Protein AF-A0A368GPK1-F1 (afdb_monomer_lite)

Secondary structure (DSSP, 8-state):
--BGGGTB-S--EEEE--GGGGGT-EEEEEEE-TT--HHHHHHHHHHHGGGEEEEE--TTTHHHHHHHHHHHHHH--HHHHHHHHHHGGG-

Structure (mmCIF, N/CA/C/O backbone):
data_AF-A0A368GPK1-F1
#
_entry.id   AF-A0A368GPK1-F1
#
loop_
_atom_site.group_PDB
_atom_site.id
_atom_site.type_symbol
_atom_site.label_atom_id
_atom_site.label_alt_id
_atom_site.label_comp_id
_atom_site.label_asym_id
_atom_site.label_entity_id
_atom_site.label_seq_id
_atom_site.pdbx_PDB_ins_code
_atom_site.Cartn_x
_atom_site.Cartn_y
_atom_site.Cartn_z
_atom_site.occupancy
_atom_site.B_iso_or_equiv
_atom_site.auth_seq_id
_atom_site.auth_comp_id
_atom_site.auth_asym_id
_atom_site.auth_atom_id
_atom_site.pdbx_PDB_model_num
ATOM 1 N N . MET A 1 1 ? -14.592 -1.977 4.065 1.00 71.00 1 MET A N 1
ATOM 2 C CA . MET A 1 1 ? -14.413 -3.362 3.594 1.00 71.00 1 MET A CA 1
ATOM 3 C C . MET A 1 1 ? -14.858 -4.272 4.732 1.00 71.00 1 MET A C 1
ATOM 5 O O . MET A 1 1 ? -14.909 -3.820 5.867 1.00 71.00 1 MET A O 1
ATOM 9 N N . LYS A 1 2 ? -15.290 -5.509 4.476 1.00 76.31 2 LYS A N 1
ATOM 10 C CA . LYS A 1 2 ? -15.671 -6.431 5.560 1.00 76.31 2 LYS A CA 1
ATOM 11 C C . LYS A 1 2 ? -15.125 -7.817 5.253 1.00 76.31 2 LYS A C 1
ATOM 13 O O . LYS A 1 2 ? -15.412 -8.360 4.194 1.00 76.31 2 LYS A O 1
ATOM 18 N N . LEU A 1 3 ? -14.354 -8.367 6.187 1.00 82.75 3 LEU A N 1
ATOM 19 C CA . LEU A 1 3 ? -13.851 -9.745 6.168 1.00 82.75 3 LEU A CA 1
ATOM 20 C C . LEU A 1 3 ? -14.594 -10.611 7.203 1.00 82.75 3 LEU A C 1
ATOM 22 O O . LEU A 1 3 ? -14.070 -11.601 7.704 1.00 82.75 3 LEU A O 1
ATOM 26 N N . SER A 1 4 ? -15.853 -10.267 7.495 1.00 84.94 4 SER A N 1
ATOM 27 C CA . SER A 1 4 ? -16.697 -11.001 8.447 1.00 84.94 4 SER A CA 1
ATOM 28 C C . SER A 1 4 ? -16.927 -12.457 8.038 1.00 84.94 4 SER A C 1
ATOM 30 O O . SER A 1 4 ? -17.1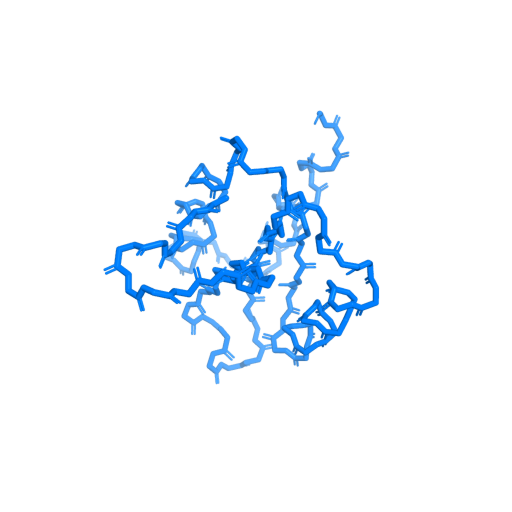06 -13.305 8.903 1.00 84.94 4 SER A O 1
ATOM 32 N N . ALA A 1 5 ? -16.863 -12.764 6.737 1.00 85.88 5 ALA A N 1
ATOM 33 C CA . ALA A 1 5 ? -16.960 -14.128 6.217 1.00 85.88 5 ALA A CA 1
ATOM 34 C C . ALA A 1 5 ? -15.824 -15.050 6.701 1.00 85.88 5 ALA A C 1
ATOM 36 O O . ALA A 1 5 ? -16.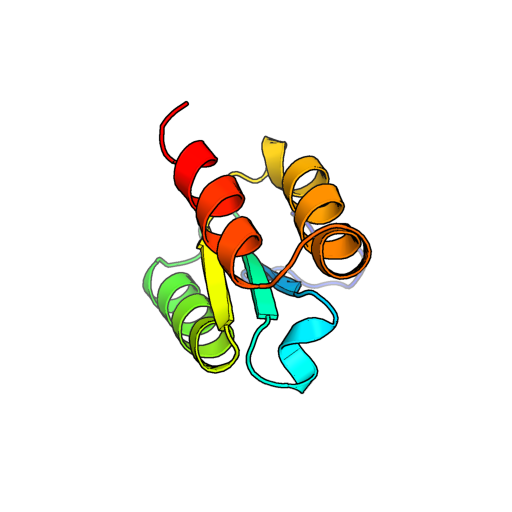010 -16.259 6.754 1.00 85.88 5 ALA A O 1
ATOM 37 N N . VAL A 1 6 ? -14.669 -14.487 7.076 1.00 89.50 6 VAL A N 1
ATOM 38 C CA . VAL A 1 6 ? -13.532 -15.226 7.655 1.00 89.50 6 VAL A CA 1
ATOM 39 C C . VAL A 1 6 ? -13.362 -14.948 9.155 1.00 89.50 6 VAL A C 1
ATOM 41 O O . VAL A 1 6 ? -12.321 -15.251 9.726 1.00 89.50 6 VAL A O 1
ATOM 44 N N . GLY A 1 7 ? -14.366 -14.342 9.803 1.00 90.25 7 GLY A N 1
ATOM 45 C CA . GLY A 1 7 ? -14.334 -14.021 11.234 1.00 90.25 7 GLY A CA 1
ATOM 46 C C . GLY A 1 7 ? -13.389 -12.876 11.619 1.00 90.25 7 GLY A C 1
ATOM 47 O O . GLY A 1 7 ? -13.090 -12.711 12.799 1.00 90.25 7 GLY A O 1
ATOM 48 N N . TYR A 1 8 ? -12.911 -12.078 10.656 1.00 89.75 8 TYR A N 1
ATOM 49 C CA . TYR A 1 8 ? -12.009 -10.960 10.931 1.00 89.75 8 TYR A CA 1
ATOM 50 C C . TYR A 1 8 ? -12.768 -9.633 11.043 1.00 89.75 8 TYR A C 1
ATOM 52 O O . TYR A 1 8 ? -13.452 -9.205 10.108 1.00 89.75 8 TYR A O 1
ATOM 60 N N . PHE A 1 9 ? -12.588 -8.960 12.181 1.00 87.44 9 PHE A N 1
ATOM 61 C CA . PHE A 1 9 ? -13.243 -7.690 12.528 1.00 87.44 9 PHE A CA 1
ATOM 62 C C . PHE A 1 9 ? -12.249 -6.555 12.823 1.00 87.44 9 PHE A C 1
ATOM 64 O O . PHE A 1 9 ? -12.644 -5.496 13.303 1.00 87.44 9 PHE A O 1
ATOM 71 N N . GLY A 1 10 ? -10.958 -6.780 12.571 1.00 89.12 10 GLY A N 1
ATOM 72 C CA . GLY A 1 10 ? -9.911 -5.790 12.798 1.00 89.12 10 GLY A CA 1
ATOM 73 C C . GLY A 1 10 ? -9.796 -4.749 11.676 1.00 89.12 10 GLY A C 1
ATOM 74 O O . GLY A 1 10 ? -10.542 -4.790 10.693 1.00 89.12 10 GLY A O 1
ATOM 75 N N . PRO A 1 11 ? -8.843 -3.813 11.806 1.00 90.81 11 PRO A N 1
ATOM 76 C CA . PRO A 1 11 ? -8.614 -2.779 10.808 1.00 90.81 11 PRO A CA 1
ATOM 77 C C . PRO A 1 11 ? -8.045 -3.356 9.505 1.00 90.81 11 PRO A C 1
ATOM 79 O O . PRO A 1 11 ? -7.097 -4.138 9.512 1.00 90.81 11 PRO A O 1
ATOM 82 N N . ILE A 1 12 ? -8.594 -2.927 8.366 1.00 91.56 12 ILE A N 1
ATOM 83 C CA . ILE A 1 12 ? -8.212 -3.429 7.041 1.00 91.56 12 ILE A CA 1
ATOM 84 C C . ILE A 1 12 ? -7.595 -2.297 6.217 1.00 91.56 12 ILE A C 1
ATOM 86 O O . ILE A 1 12 ? -8.197 -1.239 6.024 1.00 91.56 12 ILE A O 1
ATOM 90 N N . ILE A 1 13 ? -6.400 -2.550 5.678 1.00 92.81 13 ILE A N 1
ATOM 91 C CA . ILE A 1 13 ? -5.752 -1.701 4.675 1.00 92.81 13 ILE A CA 1
ATOM 92 C C . ILE A 1 13 ? -5.473 -2.559 3.441 1.00 92.81 13 ILE A C 1
ATOM 94 O O . ILE A 1 13 ? -4.789 -3.576 3.519 1.00 92.81 13 ILE A O 1
ATOM 98 N N . ARG A 1 14 ? -5.985 -2.136 2.283 1.00 92.25 14 ARG A N 1
ATOM 99 C CA . ARG A 1 14 ? -5.629 -2.712 0.984 1.00 92.25 14 ARG A CA 1
ATOM 100 C C . ARG A 1 14 ? -4.378 -2.026 0.464 1.00 92.25 14 ARG A C 1
ATOM 102 O O . ARG A 1 14 ? -4.351 -0.800 0.373 1.00 92.25 14 ARG A O 1
ATOM 109 N N . LEU A 1 15 ? -3.406 -2.819 0.040 1.00 91.06 15 LEU A N 1
ATOM 110 C CA . LEU A 1 15 ? -2.264 -2.384 -0.755 1.00 91.06 15 LEU A CA 1
ATOM 111 C C . LEU A 1 15 ? -2.364 -3.065 -2.119 1.00 91.06 15 LEU A C 1
ATOM 113 O O . LEU A 1 15 ? -2.539 -4.279 -2.189 1.00 91.06 15 LEU A O 1
ATOM 117 N N . PHE A 1 16 ? -2.269 -2.292 -3.194 1.00 91.25 16 PHE A N 1
ATOM 118 C CA . PHE A 1 16 ? -2.256 -2.818 -4.555 1.00 91.25 16 PHE A CA 1
ATOM 119 C C . PHE A 1 16 ? -0.941 -2.422 -5.236 1.00 91.25 16 PHE A C 1
ATOM 121 O O . PHE A 1 16 ? -0.843 -1.303 -5.753 1.00 91.25 16 PHE A O 1
ATOM 128 N N . PRO A 1 17 ? 0.085 -3.290 -5.170 1.00 88.94 17 PRO A N 1
ATOM 129 C CA . PRO A 1 17 ? 1.361 -3.086 -5.845 1.00 88.94 17 PRO A CA 1
ATOM 130 C C . PRO A 1 17 ? 1.279 -3.471 -7.328 1.00 88.94 17 PRO A C 1
ATOM 132 O O . PRO A 1 17 ? 0.313 -4.090 -7.772 1.00 88.94 17 PRO A O 1
ATOM 135 N N . ASN A 1 18 ? 2.328 -3.157 -8.086 1.00 84.69 18 ASN A N 1
ATOM 136 C CA . ASN A 1 18 ? 2.540 -3.676 -9.437 1.00 84.69 18 ASN A CA 1
ATOM 137 C C . ASN A 1 18 ? 3.849 -4.479 -9.541 1.00 84.69 18 ASN A C 1
ATOM 139 O O . ASN A 1 18 ? 4.660 -4.500 -8.616 1.00 84.69 18 ASN A O 1
ATOM 143 N N . THR A 1 19 ? 4.066 -5.153 -10.674 1.00 84.81 19 THR A N 1
ATOM 144 C CA . THR A 1 19 ? 5.211 -6.065 -10.878 1.00 84.81 19 THR A CA 1
ATOM 145 C C . THR A 1 19 ? 6.577 -5.384 -10.747 1.00 84.81 19 THR A C 1
ATOM 147 O O . THR A 1 19 ? 7.539 -6.020 -10.320 1.00 84.81 19 THR A O 1
ATOM 150 N N . ALA A 1 20 ? 6.671 -4.081 -11.029 1.00 81.50 20 ALA A N 1
ATOM 151 C CA . ALA A 1 20 ? 7.910 -3.309 -10.906 1.00 81.50 20 ALA A CA 1
ATOM 152 C C . ALA A 1 20 ? 8.392 -3.122 -9.448 1.00 81.50 20 ALA A C 1
ATOM 154 O O . ALA A 1 20 ? 9.540 -2.731 -9.230 1.00 81.50 20 ALA A O 1
ATOM 155 N N . VAL A 1 21 ? 7.567 -3.456 -8.444 1.00 87.44 21 VAL A N 1
ATOM 156 C CA . VAL A 1 21 ? 7.975 -3.505 -7.026 1.00 87.44 21 VAL A CA 1
ATOM 157 C C . VAL A 1 21 ? 9.151 -4.459 -6.798 1.00 87.44 21 VAL A C 1
ATOM 159 O O . VAL A 1 21 ? 10.023 -4.157 -5.986 1.00 87.44 21 VAL A O 1
ATOM 162 N N . ALA A 1 22 ? 9.231 -5.562 -7.550 1.00 86.62 22 ALA A N 1
ATOM 163 C CA . ALA A 1 22 ? 10.303 -6.550 -7.407 1.00 86.62 22 ALA A CA 1
ATOM 164 C C . ALA A 1 22 ? 11.708 -5.973 -7.671 1.00 86.62 22 ALA A C 1
ATOM 166 O O . ALA A 1 22 ? 12.690 -6.485 -7.143 1.00 86.62 22 ALA A O 1
ATOM 167 N N . ILE A 1 23 ? 11.800 -4.894 -8.455 1.00 86.75 23 ILE A N 1
ATOM 168 C CA . ILE A 1 23 ? 13.055 -4.202 -8.788 1.00 86.75 23 ILE A CA 1
ATOM 169 C C . ILE A 1 23 ? 13.166 -2.823 -8.114 1.00 86.75 23 ILE A C 1
ATOM 171 O O . ILE A 1 23 ? 13.945 -1.976 -8.546 1.00 86.75 23 ILE A O 1
ATOM 175 N N . GLY A 1 24 ? 12.345 -2.553 -7.093 1.00 84.94 24 GLY A N 1
ATOM 176 C CA . GLY A 1 24 ? 12.367 -1.293 -6.340 1.00 84.94 24 GLY A CA 1
ATOM 177 C C . GLY A 1 24 ? 11.899 -0.056 -7.119 1.00 84.94 24 GLY A C 1
ATOM 178 O O . GLY A 1 24 ? 12.094 1.065 -6.659 1.00 84.94 24 GLY A O 1
ATOM 179 N N . SER A 1 25 ? 11.285 -0.241 -8.290 1.00 83.69 25 SER A N 1
ATOM 180 C CA . SER A 1 25 ? 10.797 0.841 -9.162 1.00 83.69 25 SER A CA 1
ATOM 181 C C . SER A 1 25 ? 9.279 0.781 -9.351 1.00 83.69 25 SER A C 1
ATOM 183 O O . SER A 1 25 ? 8.751 1.149 -10.401 1.00 83.69 25 SER A O 1
ATOM 185 N N . GLY A 1 26 ? 8.573 0.258 -8.349 1.00 84.56 26 GLY A N 1
ATOM 186 C CA . GLY A 1 26 ? 7.142 0.009 -8.408 1.00 84.56 26 GLY A CA 1
ATOM 187 C C . GLY A 1 26 ? 6.280 1.253 -8.231 1.00 84.56 26 GLY A C 1
ATOM 188 O O . GLY A 1 26 ? 6.733 2.336 -7.855 1.00 84.56 26 GLY A O 1
ATOM 189 N N . ALA A 1 27 ? 4.984 1.071 -8.444 1.00 86.31 27 ALA A N 1
ATOM 190 C CA . ALA A 1 27 ? 3.979 1.961 -7.890 1.00 86.31 27 ALA A CA 1
ATOM 191 C C . ALA A 1 27 ? 2.887 1.138 -7.227 1.00 86.31 27 ALA A C 1
ATOM 193 O O . ALA A 1 27 ? 2.489 0.082 -7.715 1.00 86.31 27 ALA A O 1
ATOM 194 N N . SER A 1 28 ? 2.430 1.638 -6.091 1.00 88.81 28 SER A N 1
ATOM 195 C CA . SER A 1 28 ? 1.397 1.023 -5.283 1.00 88.81 28 SER A CA 1
ATOM 196 C C . SER A 1 28 ? 0.341 2.050 -4.908 1.00 88.81 28 SER A C 1
ATOM 198 O O . SER A 1 28 ? 0.636 3.230 -4.695 1.00 88.81 28 SER A O 1
ATOM 200 N N . ILE A 1 29 ? -0.894 1.590 -4.768 1.00 90.88 29 ILE A N 1
ATOM 201 C CA . ILE A 1 29 ? -1.968 2.372 -4.155 1.00 90.88 29 ILE A CA 1
ATOM 202 C C . ILE A 1 29 ? -2.386 1.737 -2.834 1.00 90.88 29 ILE A C 1
ATOM 204 O O . ILE A 1 29 ? -2.354 0.514 -2.686 1.00 90.88 29 ILE A O 1
ATOM 208 N N . ILE A 1 30 ? -2.797 2.568 -1.882 1.00 93.38 30 ILE A N 1
ATOM 209 C CA . ILE A 1 30 ? -3.351 2.139 -0.601 1.00 93.38 30 ILE A CA 1
ATOM 210 C C . ILE A 1 30 ? -4.751 2.702 -0.401 1.00 93.38 30 ILE A C 1
ATOM 212 O O . ILE A 1 30 ? -5.033 3.853 -0.736 1.00 93.38 30 ILE A O 1
ATOM 216 N N . CYS A 1 31 ? -5.616 1.893 0.196 1.00 93.38 31 CYS A N 1
ATOM 217 C CA . CYS A 1 31 ? -6.925 2.309 0.679 1.00 93.38 31 CYS A CA 1
ATOM 218 C C . CYS A 1 31 ? -7.157 1.677 2.043 1.00 93.38 31 CYS A C 1
ATOM 220 O O . CYS A 1 31 ? -7.012 0.467 2.202 1.00 93.38 31 CYS A O 1
ATOM 222 N N . ALA A 1 32 ? -7.523 2.499 3.015 1.00 92.44 32 ALA A N 1
ATOM 223 C CA . ALA A 1 32 ? -7.808 2.070 4.373 1.00 92.44 32 ALA A CA 1
ATOM 224 C C . ALA A 1 32 ? -9.305 2.158 4.645 1.00 92.44 32 ALA A C 1
ATOM 226 O O . ALA A 1 32 ? -9.987 3.027 4.095 1.00 92.44 32 ALA A O 1
ATOM 227 N N . ASP A 1 33 ? -9.798 1.262 5.489 1.00 90.06 33 ASP A N 1
ATOM 228 C CA . ASP A 1 33 ? -11.184 1.301 5.923 1.00 90.06 33 ASP A CA 1
ATOM 229 C C . ASP A 1 33 ? -11.489 2.472 6.865 1.00 90.06 33 ASP A C 1
ATOM 231 O O . ASP A 1 33 ? -10.590 3.001 7.529 1.00 90.06 33 ASP A O 1
ATOM 235 N N . PRO A 1 34 ? -12.769 2.881 6.953 1.00 85.62 34 PRO A N 1
ATOM 236 C CA . PRO A 1 34 ? -13.202 3.825 7.972 1.00 85.62 34 PRO A CA 1
ATOM 237 C C . PRO A 1 34 ? -12.839 3.309 9.371 1.00 85.62 34 PRO A C 1
ATOM 239 O O . PRO A 1 34 ? -13.127 2.160 9.701 1.00 85.62 34 PRO A O 1
ATOM 242 N N . GLY A 1 35 ? -12.212 4.156 10.188 1.00 86.69 35 GLY A N 1
ATOM 243 C CA . GLY A 1 35 ? -11.806 3.816 11.558 1.00 86.69 35 GLY A CA 1
ATOM 244 C C . GLY A 1 35 ? -10.385 3.260 11.702 1.00 86.69 35 GLY A C 1
ATOM 245 O O . GLY A 1 35 ? -9.938 3.037 12.823 1.00 86.69 35 GLY A O 1
ATOM 246 N N . VAL A 1 36 ? -9.646 3.073 10.605 1.00 92.12 36 VAL A N 1
ATOM 247 C CA . VAL A 1 36 ? -8.207 2.783 10.670 1.00 92.12 36 VAL A CA 1
ATOM 248 C C . VAL A 1 36 ? -7.441 4.050 11.071 1.00 92.12 36 VAL A C 1
ATOM 250 O O . VAL A 1 36 ? -7.654 5.106 10.476 1.00 92.12 36 VAL A O 1
ATOM 253 N N . SER A 1 37 ? -6.535 3.949 12.051 1.00 93.62 37 SER A N 1
ATOM 254 C CA . SER A 1 37 ? -5.732 5.090 12.507 1.00 93.62 37 SER A CA 1
ATOM 255 C C . SER A 1 37 ? -4.762 5.580 11.430 1.00 93.62 37 SER A C 1
ATOM 257 O O . SER A 1 37 ? -4.178 4.790 10.681 1.00 93.62 37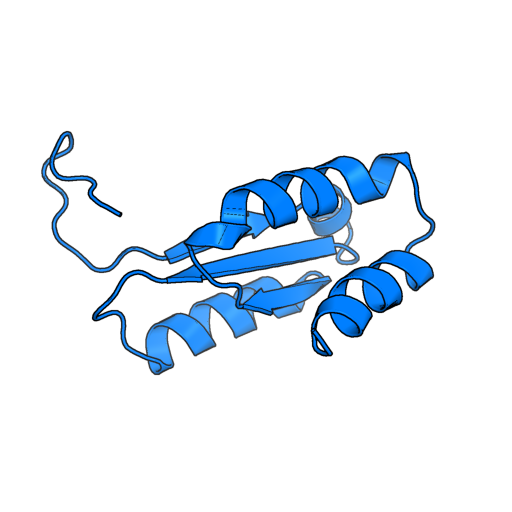 SER A O 1
ATOM 259 N N . ASP A 1 38 ? -4.533 6.893 11.381 1.00 92.88 38 ASP A N 1
ATOM 260 C CA . ASP A 1 38 ? -3.599 7.478 10.416 1.00 92.88 38 ASP A CA 1
ATOM 261 C C . ASP A 1 38 ? -2.155 7.005 10.629 1.00 92.88 38 ASP A C 1
ATOM 263 O O . ASP A 1 38 ? -1.413 6.882 9.657 1.00 92.88 38 ASP A O 1
ATOM 267 N N . GLU A 1 39 ? -1.770 6.650 11.857 1.00 94.75 39 GLU A N 1
ATOM 268 C CA . GLU A 1 39 ? -0.470 6.037 12.156 1.00 94.75 39 GLU A CA 1
ATOM 269 C C . GLU A 1 39 ? -0.288 4.703 11.429 1.00 94.75 39 GLU A C 1
ATOM 271 O O . GLU A 1 39 ? 0.747 4.465 10.804 1.00 94.75 39 GLU A O 1
ATOM 276 N N . MET A 1 40 ? -1.311 3.844 11.437 1.00 94.12 40 MET A N 1
ATOM 277 C CA . MET A 1 40 ? -1.227 2.548 10.771 1.00 94.12 40 MET A CA 1
ATOM 278 C C . MET A 1 40 ? -1.211 2.705 9.247 1.00 94.12 40 MET A C 1
ATOM 280 O O . MET A 1 40 ? -0.500 1.990 8.539 1.00 94.12 40 MET A O 1
ATOM 284 N N . ILE A 1 41 ? -1.930 3.703 8.732 1.00 94.00 41 ILE A N 1
ATOM 285 C CA . ILE A 1 41 ? -1.895 4.062 7.312 1.00 94.00 41 ILE A CA 1
ATOM 286 C C . ILE A 1 41 ? -0.513 4.597 6.928 1.00 94.00 41 ILE A C 1
ATOM 288 O O . ILE A 1 41 ? 0.030 4.209 5.892 1.00 94.00 41 ILE A O 1
ATOM 292 N N . ALA A 1 42 ? 0.074 5.460 7.757 1.00 94.62 42 ALA A N 1
ATOM 293 C CA . ALA A 1 42 ? 1.408 6.006 7.552 1.00 94.62 42 ALA A CA 1
ATOM 294 C C . ALA A 1 42 ? 2.476 4.908 7.583 1.00 94.62 42 ALA A C 1
ATOM 296 O O . ALA A 1 42 ? 3.376 4.919 6.740 1.00 94.62 42 ALA A O 1
ATOM 297 N N . LEU A 1 43 ? 2.347 3.925 8.477 1.00 95.38 43 LEU A N 1
ATOM 298 C CA . LEU A 1 43 ? 3.230 2.764 8.544 1.00 95.38 43 LEU A CA 1
ATOM 299 C C . LEU A 1 43 ? 3.209 1.970 7.232 1.00 95.38 43 LEU A C 1
ATOM 301 O O . LEU A 1 43 ? 4.253 1.787 6.602 1.00 95.38 43 LEU A O 1
ATOM 305 N N . VAL A 1 44 ? 2.022 1.560 6.771 1.00 94.94 44 VAL A N 1
ATOM 306 C CA . VAL A 1 44 ? 1.874 0.794 5.519 1.00 94.94 44 VAL A CA 1
ATOM 307 C C . VAL A 1 44 ? 2.352 1.606 4.317 1.00 94.94 44 VAL A C 1
ATOM 309 O O . VAL A 1 44 ? 3.043 1.082 3.440 1.00 94.94 44 VAL A O 1
ATOM 312 N N . LYS A 1 45 ? 2.047 2.908 4.282 1.00 94.31 45 LYS A N 1
ATOM 313 C CA . LYS A 1 45 ? 2.529 3.805 3.229 1.00 94.31 45 LYS A CA 1
ATOM 314 C C . LYS A 1 45 ? 4.052 3.883 3.216 1.00 94.31 45 LYS A C 1
ATOM 316 O O . LYS A 1 45 ? 4.646 3.813 2.142 1.00 94.31 45 LYS A O 1
ATOM 321 N N . THR A 1 46 ? 4.678 4.020 4.381 1.00 94.88 46 THR A N 1
ATOM 322 C CA . THR A 1 46 ? 6.137 4.127 4.520 1.00 94.88 46 THR A CA 1
ATOM 323 C C . THR A 1 46 ? 6.813 2.844 4.067 1.00 94.88 46 THR A C 1
ATOM 325 O O . THR A 1 46 ? 7.783 2.905 3.317 1.00 94.88 46 THR A O 1
ATOM 328 N N . PHE A 1 47 ? 6.258 1.693 4.448 1.00 93.94 47 PHE A N 1
ATOM 329 C CA . PHE A 1 47 ? 6.718 0.386 3.993 1.00 93.94 47 PHE A CA 1
ATOM 330 C C . PHE A 1 47 ? 6.657 0.264 2.464 1.00 93.94 47 PHE A C 1
ATOM 332 O O . PHE A 1 47 ? 7.678 0.033 1.822 1.00 93.94 47 PHE A O 1
ATOM 339 N N . ALA A 1 48 ? 5.492 0.511 1.861 1.00 91.12 48 ALA A N 1
ATOM 340 C CA . ALA A 1 48 ? 5.322 0.420 0.411 1.00 91.12 48 ALA A CA 1
ATOM 341 C C . ALA A 1 48 ? 6.164 1.456 -0.360 1.00 91.12 48 ALA A C 1
ATOM 343 O O . ALA A 1 48 ? 6.602 1.190 -1.477 1.00 91.12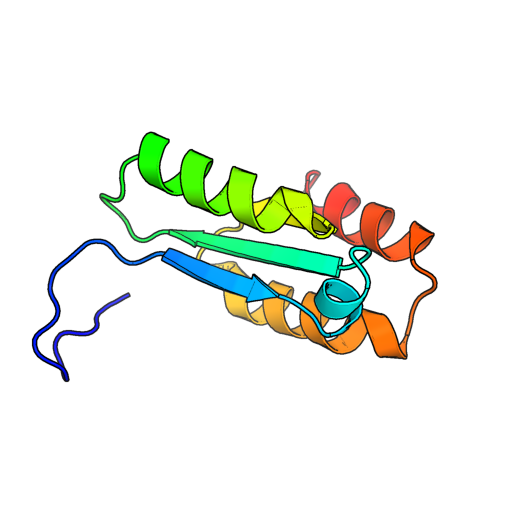 48 ALA A O 1
ATOM 344 N N . SER A 1 49 ? 6.446 2.614 0.245 1.00 91.44 49 SER A N 1
ATOM 345 C CA . SER A 1 49 ? 7.293 3.652 -0.359 1.00 91.44 49 SER A CA 1
ATOM 346 C C . SER A 1 49 ? 8.770 3.250 -0.472 1.00 91.44 49 SER A C 1
ATOM 348 O O . SER A 1 49 ? 9.530 3.909 -1.175 1.00 91.44 49 SER A O 1
ATOM 350 N N . LYS A 1 50 ? 9.211 2.176 0.202 1.00 93.94 50 LYS A N 1
ATOM 351 C CA . LYS A 1 50 ? 10.596 1.682 0.093 1.00 93.94 50 LYS A CA 1
ATOM 352 C C . LYS A 1 50 ? 10.909 1.048 -1.258 1.00 93.94 50 LYS A C 1
ATOM 354 O O . LYS A 1 50 ? 12.071 0.994 -1.639 1.00 93.94 50 LYS A O 1
ATOM 359 N N . VAL A 1 51 ? 9.887 0.571 -1.961 1.00 88.44 51 VAL A N 1
ATOM 360 C CA . VAL A 1 51 ? 10.013 -0.186 -3.216 1.00 88.44 51 VAL A CA 1
ATOM 361 C C . VAL A 1 51 ? 9.410 0.555 -4.411 1.00 88.44 51 VAL A C 1
ATOM 363 O O . VAL A 1 51 ? 9.210 -0.029 -5.477 1.00 88.44 51 VAL A O 1
ATOM 366 N N . GLY A 1 52 ? 9.101 1.842 -4.233 1.00 86.88 52 GLY A N 1
ATOM 367 C CA . GLY A 1 52 ? 8.545 2.689 -5.276 1.00 86.88 52 GLY A CA 1
ATOM 368 C C . GLY A 1 52 ? 7.563 3.737 -4.758 1.00 86.88 52 GLY A C 1
ATOM 369 O O . GLY A 1 52 ? 7.556 4.094 -3.584 1.00 86.88 52 GLY A O 1
ATOM 370 N N . LEU A 1 53 ? 6.719 4.259 -5.647 1.00 87.12 53 LEU A N 1
ATOM 371 C CA . LEU A 1 53 ? 5.706 5.255 -5.294 1.00 87.12 53 LEU A CA 1
ATOM 372 C C . LEU A 1 53 ? 4.548 4.600 -4.527 1.00 87.12 53 LEU A C 1
ATOM 374 O O . LEU A 1 53 ? 4.054 3.555 -4.938 1.00 87.12 53 LEU A O 1
ATOM 378 N N . CYS A 1 54 ? 4.052 5.243 -3.468 1.00 89.12 54 CYS A N 1
ATOM 379 C CA . CYS A 1 54 ? 2.839 4.811 -2.776 1.00 89.12 54 CYS A CA 1
ATOM 380 C C . CYS A 1 54 ? 1.848 5.967 -2.587 1.00 89.12 54 CYS A C 1
ATOM 382 O O . CYS A 1 54 ? 2.173 6.990 -1.970 1.00 89.12 54 CYS A O 1
ATOM 384 N N . LEU A 1 55 ? 0.624 5.805 -3.097 1.00 88.56 55 LEU A N 1
ATOM 385 C CA . LEU A 1 55 ? -0.437 6.811 -3.014 1.00 88.56 55 LEU A CA 1
ATOM 386 C C . LEU A 1 55 ? -1.664 6.299 -2.268 1.00 88.56 55 LEU A C 1
ATOM 388 O O . LEU A 1 55 ? -2.133 5.193 -2.509 1.00 88.56 55 LEU A O 1
ATOM 392 N N . ARG A 1 56 ? -2.222 7.142 -1.396 1.00 88.75 56 ARG A N 1
ATOM 393 C CA . ARG A 1 56 ? -3.520 6.889 -0.764 1.00 88.75 56 ARG A CA 1
ATOM 394 C C . ARG A 1 56 ? -4.622 7.333 -1.716 1.00 88.75 56 ARG A C 1
ATOM 396 O O . ARG A 1 56 ? -4.568 8.454 -2.211 1.00 88.75 56 ARG A O 1
ATOM 403 N N . VAL A 1 57 ? -5.597 6.464 -1.949 1.00 88.75 57 VAL A N 1
ATOM 404 C CA . VAL A 1 57 ? -6.752 6.735 -2.811 1.00 88.75 57 VAL A CA 1
ATOM 405 C C . VAL A 1 57 ? -8.052 6.451 -2.066 1.00 88.75 57 VAL A C 1
ATOM 407 O O . VAL A 1 57 ? -8.078 5.680 -1.105 1.00 88.75 57 VAL A O 1
ATOM 410 N N . ASP A 1 58 ? -9.136 7.080 -2.514 1.00 85.44 58 ASP A N 1
ATOM 411 C CA . ASP A 1 58 ? -10.476 6.813 -1.996 1.00 85.44 58 ASP A CA 1
ATOM 412 C C . ASP A 1 58 ? -10.947 5.407 -2.397 1.00 85.44 58 ASP A C 1
ATOM 414 O O . ASP A 1 58 ? -10.718 4.946 -3.521 1.00 85.44 58 ASP A O 1
ATOM 418 N N . SER A 1 59 ? -11.649 4.741 -1.480 1.00 83.25 59 SER A N 1
ATOM 419 C CA . SER A 1 59 ? -12.223 3.408 -1.682 1.00 83.25 59 SER A CA 1
ATOM 420 C C . SER A 1 59 ? -13.087 3.279 -2.943 1.00 83.25 59 SER A C 1
ATOM 422 O O . SER A 1 59 ? -13.035 2.241 -3.603 1.00 83.25 59 SER A O 1
ATOM 424 N N . ARG A 1 60 ? -13.820 4.335 -3.322 1.00 83.88 60 ARG A N 1
ATOM 425 C CA . ARG A 1 60 ? -14.697 4.377 -4.505 1.00 83.88 60 ARG A CA 1
ATOM 426 C C . ARG A 1 60 ? -13.915 4.251 -5.806 1.00 83.88 60 ARG A C 1
ATOM 428 O O . ARG A 1 60 ? -14.368 3.600 -6.740 1.00 83.88 60 ARG A O 1
ATOM 435 N N . ASN A 1 61 ? -12.712 4.818 -5.837 1.00 81.50 61 ASN A N 1
ATOM 436 C CA . ASN A 1 61 ? -11.869 4.851 -7.028 1.00 81.50 61 ASN A CA 1
ATOM 437 C C . ASN A 1 61 ? -10.803 3.746 -7.022 1.00 81.50 61 ASN A C 1
ATOM 439 O O . ASN A 1 61 ? -10.070 3.594 -7.998 1.00 81.50 61 ASN A O 1
ATOM 443 N N . PHE A 1 62 ? -10.701 2.957 -5.947 1.00 84.44 62 PHE A N 1
ATOM 444 C CA . PHE A 1 62 ? -9.621 1.987 -5.760 1.00 84.44 62 PHE A CA 1
ATOM 445 C C . PHE A 1 62 ? -9.511 0.972 -6.903 1.00 84.44 62 PHE A C 1
ATOM 447 O O . PHE A 1 62 ? -8.407 0.651 -7.329 1.00 84.44 62 PHE A O 1
ATOM 454 N N . ASN A 1 63 ? -10.637 0.491 -7.433 1.00 81.75 63 ASN A N 1
ATOM 455 C CA . ASN A 1 63 ? -10.625 -0.469 -8.539 1.00 81.75 63 ASN A CA 1
ATOM 456 C C . ASN A 1 63 ? -10.123 0.171 -9.846 1.00 81.75 63 ASN A C 1
ATOM 458 O O . ASN A 1 63 ? -9.342 -0.450 -10.563 1.00 81.75 63 ASN A O 1
ATOM 462 N N . ALA A 1 64 ? -10.514 1.420 -10.123 1.00 80.50 64 ALA A N 1
ATOM 463 C CA . ALA A 1 64 ? -10.040 2.164 -11.290 1.00 80.50 64 ALA A CA 1
ATOM 464 C C . ALA A 1 64 ? -8.531 2.441 -11.196 1.00 80.50 64 ALA A C 1
ATOM 466 O O . ALA A 1 64 ? -7.782 2.158 -12.130 1.00 80.50 64 ALA A O 1
ATOM 467 N N . TYR A 1 65 ? -8.062 2.902 -10.033 1.00 76.56 65 TYR A N 1
ATOM 468 C CA . TYR A 1 65 ? -6.633 3.091 -9.786 1.00 76.56 65 TYR A CA 1
ATOM 469 C C . TYR A 1 65 ? -5.850 1.772 -9.817 1.00 76.56 65 TYR A C 1
ATOM 471 O O . TYR A 1 65 ? -4.716 1.753 -10.288 1.00 76.56 65 TYR A O 1
ATOM 479 N N . GLY A 1 66 ? -6.442 0.670 -9.348 1.00 77.81 66 GLY A N 1
ATOM 480 C CA . GLY A 1 66 ? -5.834 -0.659 -9.388 1.00 77.81 66 GLY A CA 1
ATOM 481 C C . GLY A 1 66 ? -5.614 -1.142 -10.820 1.00 77.81 66 GLY A C 1
ATOM 482 O O . GLY A 1 66 ? -4.515 -1.581 -11.150 1.00 77.81 66 GLY A O 1
ATOM 483 N N . ALA A 1 67 ? -6.613 -0.977 -11.692 1.00 75.06 67 ALA A N 1
ATOM 484 C CA . ALA A 1 67 ? -6.493 -1.310 -13.110 1.00 75.06 67 ALA A CA 1
ATOM 485 C C . ALA A 1 67 ? -5.335 -0.547 -13.776 1.00 75.06 67 ALA A C 1
ATOM 487 O O . ALA A 1 67 ? -4.497 -1.160 -14.432 1.00 75.06 67 ALA A O 1
ATOM 488 N N . ILE A 1 68 ? -5.237 0.764 -13.529 1.00 70.25 68 ILE A N 1
ATOM 489 C CA . ILE A 1 68 ? -4.170 1.614 -14.077 1.00 70.25 68 ILE A CA 1
ATOM 490 C C . ILE A 1 68 ? -2.800 1.233 -13.495 1.00 70.25 68 ILE A C 1
ATOM 492 O O . ILE A 1 68 ? -1.835 1.081 -14.239 1.00 70.25 68 ILE A O 1
ATOM 496 N N . SER A 1 69 ? -2.698 1.058 -12.174 1.00 66.88 69 SER A N 1
ATOM 497 C CA . SER A 1 69 ? -1.441 0.719 -11.488 1.00 66.88 69 SER A CA 1
ATOM 498 C C . SER A 1 69 ? -0.883 -0.635 -11.942 1.00 66.88 69 SER A C 1
ATOM 500 O O . SER A 1 69 ? 0.320 -0.768 -12.189 1.00 66.88 69 SER A O 1
ATOM 502 N N . GLY A 1 70 ? -1.765 -1.630 -12.091 1.00 65.25 70 GLY A N 1
ATOM 503 C CA . GLY A 1 70 ? -1.411 -2.989 -12.493 1.00 65.25 70 GLY A CA 1
ATOM 504 C C . GLY A 1 70 ? -1.003 -3.112 -13.961 1.00 65.25 70 GLY A C 1
ATOM 505 O O . GLY A 1 70 ? -0.086 -3.872 -14.262 1.00 65.25 70 GLY A O 1
ATOM 506 N N . SER A 1 71 ? -1.628 -2.353 -14.871 1.00 62.44 71 SER A N 1
ATOM 507 C CA . SER A 1 71 ? -1.305 -2.386 -16.306 1.00 62.44 71 SER A CA 1
ATOM 508 C C . SER A 1 71 ? -0.159 -1.453 -16.705 1.00 62.44 71 SER A C 1
ATOM 510 O O . SER A 1 71 ? 0.426 -1.618 -17.775 1.00 62.44 71 SER A O 1
ATOM 512 N N . ALA A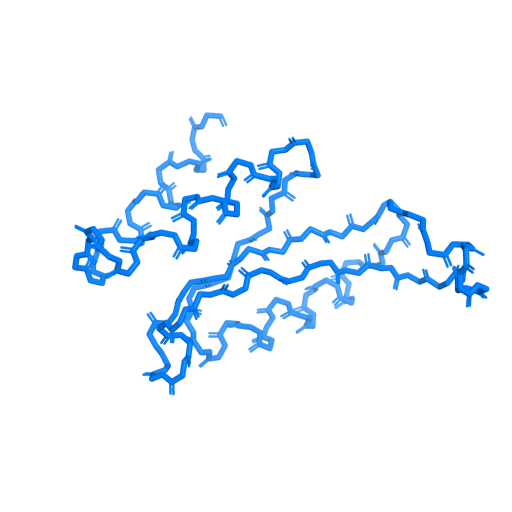 1 72 ? 0.191 -0.474 -15.866 1.00 61.25 72 ALA A N 1
ATOM 513 C CA . ALA A 1 72 ? 1.196 0.533 -16.193 1.00 61.25 72 ALA A CA 1
ATOM 514 C C . ALA A 1 72 ? 2.583 -0.017 -16.609 1.00 61.25 72 ALA A C 1
ATOM 516 O O . ALA A 1 72 ? 3.164 0.568 -17.529 1.00 61.25 72 ALA A O 1
ATOM 517 N N . PRO A 1 73 ? 3.110 -1.129 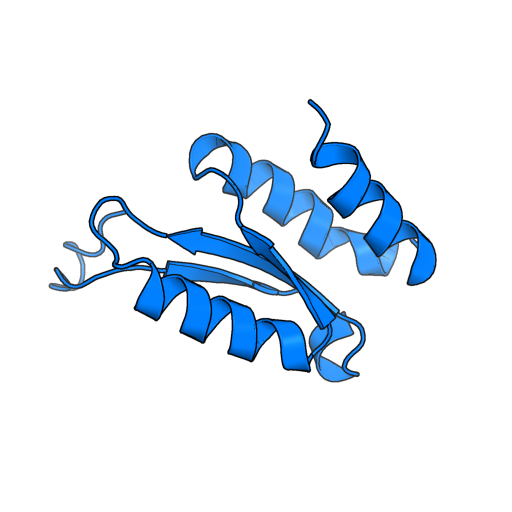-16.046 1.00 58.34 73 PRO A N 1
ATOM 518 C CA . PRO A 1 73 ? 4.374 -1.721 -16.500 1.00 58.34 73 PRO A CA 1
ATOM 519 C C . PRO A 1 73 ? 4.351 -2.196 -17.959 1.00 58.34 73 PRO A C 1
ATOM 521 O O . PRO A 1 73 ? 5.399 -2.249 -18.594 1.00 58.34 73 PRO A O 1
ATOM 524 N N . ALA A 1 74 ? 3.173 -2.533 -18.494 1.00 58.41 74 ALA A N 1
ATOM 525 C CA . ALA A 1 74 ? 3.015 -2.985 -19.875 1.00 58.41 74 ALA A CA 1
ATOM 526 C C . ALA A 1 74 ? 2.973 -1.824 -20.884 1.00 58.41 74 ALA A C 1
ATOM 528 O O . ALA A 1 74 ? 3.224 -2.042 -22.065 1.00 58.41 74 ALA A O 1
ATOM 529 N N . TRP A 1 75 ? 2.662 -0.600 -20.434 1.00 46.47 75 TRP A N 1
ATOM 530 C CA . TRP A 1 75 ? 2.380 0.529 -21.329 1.00 46.47 75 TRP A CA 1
ATOM 531 C C . TRP A 1 75 ? 3.389 1.681 -21.246 1.00 46.47 75 TRP A C 1
ATOM 533 O O . TRP A 1 75 ? 3.624 2.339 -22.256 1.00 46.47 75 TRP A O 1
ATOM 543 N N . ASN A 1 76 ? 3.995 1.954 -20.079 1.00 43.25 76 ASN A N 1
ATOM 544 C CA . ASN A 1 76 ? 4.738 3.201 -19.852 1.00 43.25 76 ASN A CA 1
ATOM 545 C C . ASN A 1 76 ? 6.134 3.012 -19.240 1.00 43.25 76 ASN A C 1
ATOM 547 O O . ASN A 1 76 ? 6.340 2.247 -18.300 1.00 43.25 76 ASN A O 1
ATOM 551 N N . LYS A 1 77 ? 7.094 3.818 -19.720 1.00 38.78 77 LYS A N 1
ATOM 552 C CA . LYS A 1 77 ? 8.423 3.977 -19.105 1.00 38.78 77 LYS A CA 1
ATOM 553 C C . LYS A 1 77 ? 8.293 4.529 -17.667 1.00 38.78 77 LYS A C 1
ATOM 555 O O . LYS A 1 77 ? 7.433 5.381 -17.428 1.00 38.78 77 LYS A O 1
ATOM 560 N N . PRO A 1 78 ? 9.181 4.152 -16.725 1.00 47.81 78 PRO A N 1
ATOM 561 C CA . PRO A 1 78 ? 9.053 4.438 -15.284 1.00 47.81 78 PRO A CA 1
ATOM 562 C C . PRO A 1 78 ? 8.858 5.920 -14.893 1.00 47.81 78 PRO A C 1
ATOM 564 O O . PRO A 1 78 ? 8.251 6.204 -13.864 1.00 47.81 78 PRO A O 1
ATOM 567 N N . LYS A 1 79 ? 9.284 6.885 -15.723 1.00 42.16 79 LYS A N 1
ATOM 568 C CA . LYS A 1 79 ? 9.080 8.332 -15.485 1.00 42.16 79 LYS A CA 1
ATOM 569 C C . LYS A 1 79 ? 7.632 8.821 -15.671 1.00 42.16 79 LYS A C 1
ATOM 571 O O . LYS A 1 79 ? 7.232 9.777 -15.016 1.00 42.16 79 LYS A O 1
ATOM 576 N N . LEU A 1 80 ? 6.833 8.185 -16.531 1.00 44.28 80 LEU A N 1
ATOM 577 C CA . LEU A 1 80 ? 5.441 8.594 -16.805 1.00 44.28 80 LEU A CA 1
ATOM 578 C C . LEU A 1 80 ? 4.442 8.057 -15.769 1.00 44.28 80 LEU A C 1
ATOM 580 O O . LEU A 1 80 ? 3.373 8.631 -15.578 1.00 44.28 80 LEU A O 1
ATOM 584 N N . LEU A 1 81 ? 4.817 6.995 -15.053 1.00 51.47 81 LEU A N 1
ATOM 585 C CA . LEU A 1 81 ? 4.043 6.428 -13.947 1.00 51.47 81 LEU A CA 1
ATOM 586 C C . LEU A 1 81 ? 3.917 7.422 -12.784 1.00 51.47 81 LEU A C 1
ATOM 588 O O . LEU A 1 81 ? 2.840 7.577 -12.214 1.00 51.47 81 LEU A O 1
ATOM 592 N N . GLN A 1 82 ? 4.995 8.161 -12.495 1.00 46.50 82 GLN A N 1
ATOM 593 C CA . GLN A 1 82 ? 4.962 9.270 -11.543 1.00 46.50 82 GLN A CA 1
ATOM 594 C C . GLN A 1 82 ? 4.012 10.376 -12.007 1.00 46.50 82 GLN A C 1
ATOM 596 O O . GLN A 1 82 ? 3.224 10.847 -11.196 1.00 46.50 82 GLN A O 1
ATOM 601 N N . LEU A 1 83 ? 4.036 10.756 -13.288 1.00 43.34 83 LEU A N 1
ATOM 602 C CA . LEU A 1 83 ? 3.220 11.848 -13.829 1.00 43.34 83 LEU A CA 1
ATOM 603 C C . LEU A 1 83 ? 1.725 11.533 -13.838 1.00 43.34 83 LEU A C 1
ATOM 605 O O . LEU A 1 83 ? 0.960 12.374 -13.391 1.00 43.34 83 LEU A O 1
ATOM 609 N N . ASN A 1 84 ? 1.289 10.341 -14.259 1.00 47.06 84 ASN A N 1
ATOM 610 C CA . ASN A 1 84 ? -0.145 10.012 -14.251 1.00 47.06 84 ASN A CA 1
ATOM 611 C C . ASN A 1 84 ? -0.681 9.881 -12.824 1.00 47.06 84 ASN A C 1
ATOM 613 O O . ASN A 1 84 ? -1.679 10.498 -12.476 1.00 47.06 84 ASN A O 1
ATOM 617 N N . CYS A 1 85 ? 0.024 9.172 -11.945 1.00 43.97 85 CYS A N 1
ATOM 618 C CA . CYS A 1 85 ? -0.396 9.042 -10.553 1.00 43.97 85 CYS A CA 1
ATOM 619 C C . CYS A 1 85 ? -0.347 10.375 -9.768 1.00 43.97 85 CYS A C 1
ATOM 621 O O . CYS A 1 85 ? -1.107 10.541 -8.815 1.00 43.97 85 CYS A O 1
ATOM 623 N N . THR A 1 86 ? 0.507 11.337 -10.151 1.00 44.12 86 THR A N 1
ATOM 624 C CA . THR A 1 86 ? 0.544 12.685 -9.541 1.00 44.12 86 THR A CA 1
ATOM 625 C C . THR A 1 86 ? -0.402 13.691 -10.196 1.00 44.12 86 THR A C 1
ATOM 627 O O . THR A 1 86 ? -0.921 14.542 -9.482 1.00 44.12 86 THR A O 1
ATOM 630 N N . SER A 1 87 ? -0.700 13.591 -11.493 1.00 41.06 87 SER A N 1
ATOM 631 C CA . SER A 1 87 ? -1.688 14.458 -12.165 1.00 41.06 87 SER A CA 1
ATOM 632 C C . SER A 1 87 ? -3.127 14.167 -11.724 1.00 41.06 87 SER A C 1
ATOM 634 O O . SER A 1 87 ? -3.950 15.075 -11.711 1.00 41.06 87 SER A O 1
ATOM 636 N N . PHE A 1 88 ? -3.409 12.966 -11.207 1.00 47.25 88 PHE A N 1
ATOM 637 C CA . PHE A 1 88 ? -4.656 12.670 -10.486 1.00 47.25 88 PHE A CA 1
ATOM 638 C C . PHE A 1 88 ? -4.727 13.250 -9.055 1.00 47.25 88 PHE A C 1
ATOM 640 O O . PHE A 1 88 ? -5.741 13.072 -8.391 1.00 47.25 88 PHE A O 1
ATOM 647 N N . ARG A 1 89 ? -3.703 13.967 -8.553 1.00 39.00 89 ARG A N 1
ATOM 648 C CA . ARG A 1 89 ? -3.843 14.779 -7.320 1.00 39.00 89 ARG A CA 1
ATOM 649 C C . ARG A 1 89 ? -4.639 16.075 -7.532 1.00 39.00 89 ARG A C 1
ATOM 651 O O . ARG A 1 89 ? -4.926 16.739 -6.542 1.00 39.00 89 ARG A O 1
ATOM 658 N N . TYR A 1 90 ? -4.947 16.446 -8.777 1.00 29.62 90 TYR A N 1
ATOM 659 C CA . TYR A 1 90 ? -5.520 17.750 -9.139 1.00 29.62 90 TYR A CA 1
ATOM 660 C C . TYR A 1 90 ? -6.940 17.701 -9.735 1.00 29.62 90 TYR A C 1
ATOM 662 O O . TYR A 1 90 ? -7.373 18.700 -10.299 1.00 29.62 90 TYR A O 1
ATOM 670 N N . ASN A 1 91 ? -7.675 16.594 -9.582 1.00 31.30 91 ASN A N 1
ATOM 671 C CA . ASN A 1 91 ? -9.115 16.528 -9.873 1.00 31.30 91 ASN A CA 1
ATOM 672 C C . ASN A 1 91 ? -9.883 15.929 -8.696 1.00 31.30 91 ASN A C 1
ATOM 674 O O . ASN A 1 91 ? -9.442 14.867 -8.199 1.00 31.30 91 ASN A O 1
#

Organism: Ancylostoma caninum (NCBI:txid29170)

pLDDT: mean 77.61, std 18.67, range [29.62, 95.38]

Foldseek 3Di:
DDPVVVPDDDWDKDKQKEPQLVVLLIEIEIETDPPDDVVVVVVVLVVSPRSHHYYYDYPVCVVVVNVCRHCVVVPDDSVVVCVVVVVVVPD

Radius of gyration: 13.69 Å; chains: 1; bounding box: 30×33×34 Å

Sequence (91 aa):
MKLSAVGYFGPIIRLFPNTAVAIGSGASIICADPGVSDEMIALVKTFASKVGLCLRVDSRNFNAYGAISGSAPAWNKPKLLQLNCTSFRYN